Protein AF-A0A5C5TSF3-F1 (afdb_monomer_lite)

Organism: NCBI:txid2599615

pLDDT: mean 80.17, std 18.86, range [36.94, 98.0]

InterPro domains:
  IPR024467 Antitoxin Xre/MbcA/ParS-like, toxin-binding domain [PF09722] (2-36)

Sequence (67 aa):
MAARIVAGEAEARQWYRSEPIAGLGGRIALELLRSGHSPAVLDFLLDVLREEMQVAPGTARWQDRRS

Radius of gyration: 17.09 Å; chains: 1; bounding box: 23×17×62 Å

Secondary structure (DSSP, 8-state):
---SSS--HHHHHHHHHH-EEGGGTTEEHHHHHHTT-HHHHHHHHHHHHHHHHHH--------S---

Structure (mmCIF, N/CA/C/O backbone):
data_AF-A0A5C5TSF3-F1
#
_entry.id   AF-A0A5C5TSF3-F1
#
loop_
_atom_site.group_PDB
_atom_site.id
_atom_site.type_symbol
_atom_site.label_atom_id
_atom_site.label_alt_id
_atom_site.label_comp_id
_atom_site.label_asym_id
_atom_site.label_entity_id
_atom_site.label_seq_id
_atom_site.pdbx_PDB_ins_code
_atom_site.Cartn_x
_atom_site.Cartn_y
_atom_site.Cartn_z
_atom_site.occupancy
_atom_site.B_iso_or_equiv
_atom_site.auth_seq_id
_atom_site.auth_comp_id
_atom_site.auth_asym_id
_atom_site.auth_atom_id
_atom_site.pdbx_PDB_model_num
ATOM 1 N N . MET A 1 1 ? 2.253 9.328 -18.755 1.00 39.97 1 MET A N 1
ATOM 2 C CA . MET A 1 1 ? 3.142 9.363 -17.574 1.00 39.97 1 MET A CA 1
ATOM 3 C C . MET A 1 1 ? 3.379 7.915 -17.150 1.00 39.97 1 MET A C 1
ATOM 5 O O . MET A 1 1 ? 2.854 7.482 -16.143 1.00 39.97 1 MET A O 1
ATOM 9 N N . ALA A 1 2 ? 4.083 7.150 -17.993 1.00 36.94 2 ALA A N 1
ATOM 10 C CA . ALA A 1 2 ? 3.994 5.684 -18.073 1.00 36.94 2 ALA A CA 1
ATOM 11 C C . ALA A 1 2 ? 5.265 4.979 -17.553 1.00 36.94 2 ALA A C 1
ATOM 13 O O . ALA A 1 2 ? 5.975 4.335 -18.318 1.00 36.94 2 ALA A O 1
ATOM 14 N N . ALA A 1 3 ? 5.621 5.157 -16.276 1.00 41.66 3 ALA A N 1
ATOM 15 C CA . ALA A 1 3 ? 6.888 4.612 -15.761 1.00 41.66 3 ALA A CA 1
ATOM 16 C C . ALA A 1 3 ? 6.879 4.131 -14.299 1.00 41.66 3 ALA A C 1
ATOM 18 O O . ALA A 1 3 ? 7.947 4.008 -13.712 1.00 41.66 3 ALA A O 1
ATOM 19 N N . ARG A 1 4 ? 5.726 3.855 -13.670 1.00 53.75 4 ARG A N 1
ATOM 20 C CA . ARG A 1 4 ? 5.705 3.513 -12.226 1.00 53.75 4 ARG A CA 1
ATOM 21 C C . ARG A 1 4 ? 5.462 2.048 -11.871 1.00 53.75 4 ARG A C 1
ATOM 23 O O . ARG A 1 4 ? 5.370 1.742 -10.689 1.00 53.75 4 ARG A O 1
ATOM 30 N N . ILE A 1 5 ? 5.447 1.142 -12.849 1.00 53.75 5 ILE A N 1
ATOM 31 C CA . ILE A 1 5 ? 5.421 -0.309 -12.578 1.00 53.75 5 ILE A CA 1
ATOM 32 C C . ILE A 1 5 ? 6.822 -0.949 -12.702 1.00 53.75 5 ILE A C 1
ATOM 34 O O . ILE A 1 5 ? 7.059 -2.013 -12.142 1.00 53.75 5 ILE A O 1
ATOM 38 N N . VAL A 1 6 ? 7.801 -0.269 -13.317 1.00 53.91 6 VAL A N 1
ATOM 39 C CA . VAL A 1 6 ? 9.203 -0.740 -13.439 1.00 53.91 6 VAL A CA 1
ATOM 40 C C . VAL A 1 6 ? 10.120 -0.009 -12.451 1.00 53.91 6 VAL A C 1
ATOM 42 O O . VAL A 1 6 ? 11.192 0.473 -12.803 1.00 53.91 6 VAL A O 1
ATOM 45 N N . ALA A 1 7 ? 9.668 0.143 -11.211 1.00 63.72 7 ALA A N 1
ATOM 46 C CA . ALA A 1 7 ? 10.472 0.755 -10.164 1.00 63.72 7 ALA A CA 1
ATOM 47 C C . ALA A 1 7 ? 11.471 -0.273 -9.606 1.00 63.72 7 ALA A C 1
ATOM 49 O O . ALA A 1 7 ? 11.116 -1.433 -9.378 1.00 63.72 7 ALA A O 1
ATOM 50 N N . GLY A 1 8 ? 12.719 0.135 -9.372 1.00 78.00 8 GLY A N 1
ATOM 51 C CA . GLY A 1 8 ? 13.706 -0.730 -8.718 1.00 78.00 8 GLY A CA 1
ATOM 52 C C . GLY A 1 8 ? 13.274 -1.102 -7.292 1.00 78.00 8 GLY A C 1
ATOM 53 O O . GLY A 1 8 ? 12.448 -0.425 -6.681 1.00 78.00 8 GLY A O 1
ATOM 54 N N . GLU A 1 9 ? 13.861 -2.148 -6.704 1.00 84.25 9 GLU A N 1
ATOM 55 C CA . GLU A 1 9 ? 13.489 -2.617 -5.354 1.00 84.25 9 GLU A CA 1
ATOM 56 C C . GLU A 1 9 ? 13.543 -1.495 -4.290 1.00 84.25 9 GLU A C 1
ATOM 58 O O . GLU A 1 9 ? 12.723 -1.448 -3.370 1.00 84.25 9 GLU A O 1
ATOM 63 N N . ALA A 1 10 ? 14.490 -0.560 -4.423 1.00 87.44 10 ALA A N 1
ATOM 64 C CA . ALA A 1 10 ? 14.616 0.605 -3.548 1.00 87.44 10 ALA A CA 1
ATOM 65 C C . ALA A 1 10 ? 13.433 1.580 -3.678 1.00 87.44 10 ALA A C 1
ATOM 67 O O . ALA A 1 10 ? 12.882 2.014 -2.668 1.00 87.44 10 ALA A O 1
ATOM 68 N N . GLU A 1 11 ? 13.008 1.875 -4.903 1.00 86.06 11 GLU A N 1
ATOM 69 C CA . GLU A 1 11 ? 11.885 2.770 -5.191 1.00 86.06 11 GLU A CA 1
ATOM 70 C C . GLU A 1 11 ? 10.554 2.146 -4.760 1.00 86.06 11 GLU A C 1
ATOM 72 O O . GLU A 1 11 ? 9.732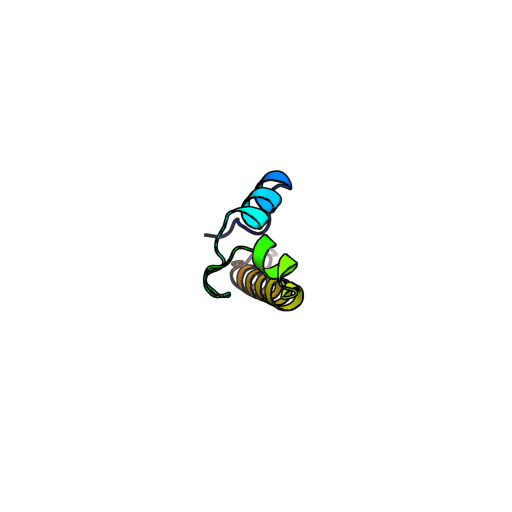 2.815 -4.133 1.00 86.06 11 GLU A O 1
ATOM 77 N N . ALA A 1 12 ? 10.368 0.842 -4.996 1.00 86.88 12 ALA A N 1
ATOM 78 C CA . ALA A 1 12 ? 9.204 0.106 -4.508 1.00 86.88 12 ALA A CA 1
ATOM 79 C C . ALA A 1 12 ? 9.123 0.143 -2.972 1.00 86.88 12 ALA A C 1
ATOM 81 O O . ALA A 1 12 ? 8.057 0.376 -2.396 1.00 86.88 12 ALA A O 1
ATOM 82 N N . ARG A 1 13 ? 10.266 -0.021 -2.289 1.00 90.31 13 ARG A N 1
ATOM 83 C CA . ARG A 1 13 ? 10.351 0.104 -0.826 1.00 90.31 13 ARG A CA 1
ATOM 84 C C . ARG A 1 13 ? 10.087 1.517 -0.325 1.00 90.31 13 ARG A C 1
ATOM 86 O O . ARG A 1 13 ? 9.514 1.656 0.755 1.00 90.31 13 ARG A O 1
ATOM 93 N N . GLN A 1 14 ? 10.532 2.538 -1.050 1.00 93.31 14 GLN A N 1
ATOM 94 C CA . GLN A 1 14 ? 10.246 3.926 -0.708 1.00 93.31 14 GLN A CA 1
ATOM 95 C C . GLN A 1 14 ? 8.746 4.187 -0.823 1.00 93.31 14 GLN A C 1
ATOM 97 O O . GLN A 1 14 ? 8.124 4.538 0.175 1.00 93.31 14 GLN A O 1
ATOM 102 N N . TRP A 1 15 ? 8.147 3.881 -1.977 1.00 92.50 15 TRP A N 1
ATOM 103 C CA . TRP A 1 15 ? 6.705 4.006 -2.188 1.00 92.50 15 TRP A CA 1
ATOM 104 C C . TRP A 1 15 ? 5.896 3.322 -1.085 1.00 92.50 15 TRP A C 1
ATOM 106 O O . TRP A 1 15 ? 5.052 3.952 -0.449 1.00 92.50 15 TRP A O 1
ATOM 116 N N . TYR A 1 16 ? 6.242 2.070 -0.774 1.00 93.12 16 TYR A N 1
ATOM 117 C CA . TYR A 1 16 ? 5.573 1.276 0.253 1.00 93.12 16 TYR A CA 1
ATOM 118 C C . TYR A 1 16 ? 5.533 1.962 1.634 1.00 93.12 16 TYR A C 1
ATOM 120 O O . TYR A 1 16 ? 4.600 1.743 2.412 1.00 93.12 16 TYR A O 1
ATOM 128 N N . ARG A 1 17 ? 6.538 2.789 1.956 1.00 96.31 17 ARG A N 1
ATOM 129 C CA . ARG A 1 17 ? 6.717 3.408 3.279 1.00 96.31 17 ARG A CA 1
ATOM 130 C C . ARG A 1 17 ? 6.387 4.892 3.348 1.00 96.31 17 ARG A C 1
ATOM 132 O O . ARG A 1 17 ? 6.290 5.392 4.464 1.00 96.31 17 ARG A O 1
ATOM 139 N N . SER A 1 18 ? 6.283 5.599 2.226 1.00 93.69 18 SER A N 1
ATOM 140 C CA . SER A 1 18 ? 6.205 7.064 2.259 1.00 93.69 18 SER A CA 1
ATOM 141 C C . SER A 1 18 ? 5.178 7.686 1.330 1.00 93.69 18 SER A C 1
ATOM 143 O O . SER A 1 18 ? 4.892 8.863 1.507 1.00 93.69 18 SER A O 1
ATOM 145 N N . GLU A 1 19 ? 4.632 6.952 0.361 1.00 94.25 19 GLU A N 1
ATOM 146 C CA . GLU A 1 19 ? 3.764 7.546 -0.660 1.00 94.25 19 GLU A CA 1
ATOM 147 C C . GLU A 1 19 ? 2.279 7.298 -0.343 1.00 94.25 19 GLU A C 1
ATOM 149 O O . GLU A 1 19 ? 1.844 6.140 -0.307 1.00 94.25 19 GLU A O 1
ATOM 154 N N . PRO A 1 20 ? 1.485 8.359 -0.102 1.00 95.31 20 PRO A N 1
ATOM 155 C CA . PRO A 1 20 ? 0.044 8.257 0.099 1.00 95.31 20 PRO A CA 1
ATOM 156 C C . PRO A 1 20 ? -0.676 7.674 -1.117 1.00 95.31 20 PRO A C 1
ATOM 158 O O . PRO A 1 20 ? -0.477 8.116 -2.249 1.00 95.31 20 PRO A O 1
ATOM 161 N N . ILE A 1 21 ? -1.588 6.732 -0.884 1.00 93.50 21 ILE A N 1
ATOM 162 C CA . ILE A 1 21 ? -2.444 6.174 -1.930 1.00 93.50 21 ILE A CA 1
ATOM 163 C C . ILE A 1 21 ? -3.780 6.916 -1.903 1.00 93.50 21 ILE A C 1
ATOM 165 O O . ILE A 1 21 ? -4.620 6.683 -1.033 1.00 93.50 21 ILE A O 1
ATOM 169 N N . ALA A 1 22 ? -3.989 7.817 -2.866 1.00 91.00 22 ALA A N 1
ATOM 170 C CA . ALA A 1 22 ? -5.196 8.647 -2.932 1.00 91.00 22 ALA A CA 1
ATOM 171 C C . ALA A 1 22 ? -6.491 7.811 -2.951 1.00 91.00 22 ALA A C 1
ATOM 173 O O . ALA A 1 22 ? -7.425 8.112 -2.209 1.00 91.00 22 ALA A O 1
ATOM 174 N N . GLY A 1 23 ? -6.514 6.711 -3.714 1.00 89.12 23 GLY A N 1
ATOM 175 C CA . GLY A 1 23 ? -7.658 5.791 -3.793 1.00 89.12 23 GLY A CA 1
ATOM 176 C C . GLY A 1 23 ? -7.953 5.012 -2.504 1.00 89.12 23 GLY A C 1
ATOM 177 O O . GLY A 1 23 ? -9.015 4.411 -2.392 1.00 89.12 23 GLY A O 1
ATOM 178 N N . LEU A 1 24 ? -7.051 5.044 -1.517 1.00 93.44 24 LEU A N 1
ATOM 179 C CA . LEU A 1 24 ? -7.178 4.347 -0.231 1.00 93.44 24 LEU A CA 1
ATOM 180 C C . LEU A 1 24 ? -7.149 5.338 0.946 1.00 93.44 24 LEU A C 1
ATOM 182 O O . LEU A 1 24 ? -6.539 5.089 1.988 1.00 93.44 24 LEU A O 1
ATOM 186 N N . GLY A 1 25 ? -7.794 6.494 0.766 1.00 94.06 25 GLY A N 1
ATOM 187 C CA . GLY A 1 25 ? -7.960 7.502 1.817 1.00 94.06 25 GLY A CA 1
ATOM 188 C C . GLY A 1 25 ? -6.680 8.263 2.168 1.00 94.06 25 GLY A C 1
ATOM 189 O O . GLY A 1 25 ? -6.573 8.793 3.270 1.00 94.06 25 GLY A O 1
ATOM 190 N N . GLY A 1 26 ? -5.693 8.292 1.266 1.00 95.06 26 GLY A N 1
ATOM 191 C CA . GLY A 1 26 ? -4.433 9.010 1.475 1.00 95.06 26 GLY A CA 1
ATOM 192 C C . GLY A 1 26 ? -3.479 8.333 2.463 1.00 95.06 26 GLY A C 1
ATOM 193 O O . GLY A 1 26 ? -2.530 8.961 2.922 1.00 95.06 26 GLY A O 1
ATOM 194 N N . ARG A 1 27 ? -3.707 7.061 2.799 1.00 96.38 27 ARG A N 1
ATOM 195 C CA . ARG A 1 27 ? -2.801 6.279 3.652 1.00 96.38 27 ARG A CA 1
ATOM 196 C C . ARG A 1 27 ? -1.679 5.654 2.835 1.00 96.38 27 ARG A C 1
ATOM 198 O O . ARG A 1 27 ? -1.851 5.366 1.650 1.00 96.38 27 ARG A O 1
ATOM 205 N N . ILE A 1 28 ? -0.542 5.403 3.478 1.00 97.25 28 ILE A N 1
ATOM 206 C CA . ILE A 1 28 ? 0.568 4.670 2.856 1.00 97.25 28 ILE A CA 1
ATOM 207 C C . ILE A 1 28 ? 0.333 3.152 2.927 1.00 97.25 28 ILE A C 1
ATOM 209 O O . ILE A 1 28 ? -0.339 2.649 3.835 1.00 97.25 28 ILE A O 1
ATOM 213 N N . ALA A 1 29 ? 0.939 2.394 2.010 1.00 96.44 29 ALA A N 1
ATOM 214 C CA . ALA A 1 29 ? 0.770 0.939 1.938 1.00 96.44 29 ALA A CA 1
ATOM 215 C C . ALA A 1 29 ? 1.170 0.215 3.240 1.00 96.44 29 ALA A C 1
ATOM 217 O O . ALA A 1 29 ? 0.457 -0.682 3.691 1.00 96.44 29 ALA A O 1
ATOM 218 N N . LEU A 1 30 ? 2.268 0.630 3.886 1.00 97.81 30 LEU A N 1
ATOM 219 C CA . LEU A 1 30 ? 2.715 0.054 5.161 1.00 97.81 30 LEU A CA 1
ATOM 220 C C . LEU A 1 30 ? 1.663 0.178 6.275 1.00 97.81 30 LEU A C 1
ATOM 222 O O . LEU A 1 30 ? 1.476 -0.756 7.056 1.00 97.81 30 LEU A O 1
ATOM 226 N N . GLU A 1 31 ? 0.987 1.319 6.374 1.00 98.00 31 GLU A N 1
ATOM 227 C CA . GLU A 1 31 ? -0.055 1.533 7.380 1.00 98.00 31 GLU A CA 1
ATOM 228 C C . GLU A 1 31 ? -1.265 0.638 7.124 1.00 98.00 31 GLU A C 1
ATOM 230 O O . GLU A 1 31 ? -1.795 0.034 8.054 1.00 98.00 31 GLU A O 1
ATOM 235 N N . LEU A 1 32 ? -1.678 0.527 5.861 1.00 97.69 32 LEU A N 1
ATOM 236 C CA . LEU A 1 32 ? -2.797 -0.315 5.451 1.00 97.69 32 LEU A CA 1
ATOM 237 C C . LEU A 1 32 ? -2.515 -1.793 5.751 1.00 97.69 32 LEU A C 1
ATOM 239 O O . LEU A 1 32 ? -3.362 -2.458 6.350 1.00 97.69 32 LEU A O 1
ATOM 243 N N . LEU A 1 33 ? -1.307 -2.279 5.444 1.00 96.88 33 LEU A N 1
ATOM 244 C CA . LEU A 1 33 ? -0.878 -3.642 5.779 1.00 96.88 33 LEU A CA 1
ATOM 245 C C . LEU A 1 33 ? -0.906 -3.893 7.290 1.00 96.88 33 LEU A C 1
ATOM 247 O O . LEU A 1 33 ? -1.464 -4.891 7.743 1.00 96.88 33 LEU A O 1
ATOM 251 N N . ARG A 1 34 ? -0.350 -2.971 8.084 1.00 97.25 34 ARG A N 1
ATOM 252 C CA . ARG A 1 34 ? -0.349 -3.080 9.553 1.00 97.25 34 ARG A CA 1
ATOM 253 C C . ARG A 1 34 ? -1.753 -3.081 10.151 1.00 97.25 34 ARG A C 1
ATOM 255 O O . ARG A 1 34 ? -1.961 -3.676 11.200 1.00 97.25 34 ARG A O 1
ATOM 262 N N . SER A 1 35 ? -2.708 -2.438 9.487 1.00 96.88 35 SER A N 1
ATOM 263 C CA . SER A 1 35 ? -4.114 -2.428 9.888 1.00 96.88 35 SER A CA 1
ATOM 264 C C . SER A 1 35 ? -4.934 -3.582 9.295 1.00 96.88 35 SER A C 1
A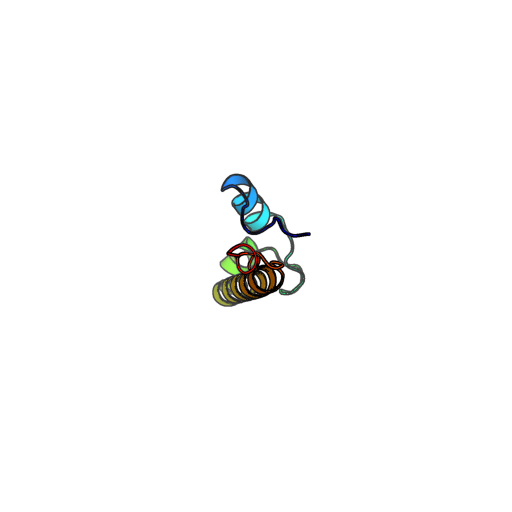TOM 266 O O . SER A 1 35 ? -6.154 -3.541 9.397 1.00 96.88 35 SER A O 1
ATOM 268 N N . GLY A 1 36 ? -4.323 -4.571 8.632 1.00 97.56 36 GLY A N 1
ATOM 269 C CA . GLY A 1 36 ? -5.032 -5.728 8.066 1.00 97.56 36 GLY A CA 1
ATOM 270 C C . GLY A 1 36 ? -5.749 -5.476 6.734 1.00 97.56 36 GLY A C 1
ATOM 271 O O . GLY A 1 36 ? -6.533 -6.309 6.297 1.00 97.56 36 GLY A O 1
ATOM 272 N N . HIS A 1 37 ? -5.472 -4.357 6.062 1.00 96.94 37 HIS A N 1
ATOM 273 C CA . HIS A 1 37 ? -6.091 -3.979 4.784 1.00 96.94 37 HIS A CA 1
ATOM 274 C C . HIS A 1 37 ? -5.230 -4.384 3.575 1.00 96.94 37 HIS A C 1
ATOM 276 O O . HIS A 1 37 ? -5.304 -3.766 2.515 1.00 96.94 37 HIS A O 1
ATOM 282 N N . SER A 1 38 ? -4.395 -5.417 3.719 1.00 94.44 38 SER A N 1
ATOM 283 C CA . SER A 1 38 ? -3.522 -5.912 2.647 1.00 94.44 38 SER A CA 1
ATOM 284 C C . SER A 1 38 ? -4.265 -6.256 1.346 1.00 94.44 38 SER A C 1
ATOM 286 O O . SER A 1 38 ? -3.732 -5.914 0.291 1.00 94.44 38 SER A O 1
ATOM 288 N N . PRO A 1 39 ? -5.477 -6.863 1.369 1.00 97.25 39 PRO A N 1
ATOM 289 C CA . PRO A 1 39 ? -6.227 -7.127 0.139 1.00 97.25 39 PRO A CA 1
ATOM 290 C C . PRO A 1 39 ? -6.540 -5.858 -0.662 1.00 97.25 39 PRO A C 1
ATOM 292 O O . PRO A 1 39 ? -6.305 -5.828 -1.861 1.00 97.25 39 PRO A O 1
ATOM 295 N N . ALA A 1 40 ? -6.940 -4.768 0.002 1.00 94.88 40 ALA A N 1
ATOM 296 C CA . ALA A 1 40 ? -7.266 -3.509 -0.672 1.00 94.88 40 ALA A CA 1
ATOM 297 C C . ALA A 1 40 ? -6.049 -2.871 -1.368 1.00 94.88 40 ALA A C 1
ATOM 299 O O . ALA A 1 40 ? -6.180 -2.249 -2.419 1.00 94.88 40 ALA A O 1
ATOM 300 N N . VAL A 1 41 ? -4.851 -3.035 -0.795 1.00 94.12 41 VAL A N 1
ATOM 301 C CA . VAL A 1 41 ? -3.602 -2.582 -1.430 1.00 94.12 41 VAL A CA 1
ATOM 302 C C . VAL A 1 41 ? -3.280 -3.426 -2.664 1.00 94.12 41 VAL A C 1
ATOM 304 O O . VAL A 1 41 ? -2.831 -2.881 -3.669 1.00 94.12 41 VAL A O 1
ATOM 307 N N . LEU A 1 42 ? -3.510 -4.742 -2.605 1.00 94.12 42 LEU A N 1
ATOM 308 C CA . LEU A 1 42 ? -3.300 -5.631 -3.748 1.00 94.12 42 LEU A CA 1
ATOM 309 C C . LEU A 1 42 ? -4.270 -5.310 -4.889 1.00 94.12 42 LEU A C 1
ATOM 311 O O . LEU A 1 42 ? -3.826 -5.166 -6.025 1.00 94.12 42 LEU A O 1
ATOM 315 N N . ASP A 1 43 ? -5.554 -5.142 -4.579 1.00 95.44 43 ASP A N 1
ATOM 316 C CA . ASP A 1 43 ? -6.580 -4.792 -5.564 1.00 95.44 43 ASP A CA 1
ATOM 317 C C . ASP A 1 43 ? -6.240 -3.469 -6.263 1.00 95.44 43 ASP A C 1
ATO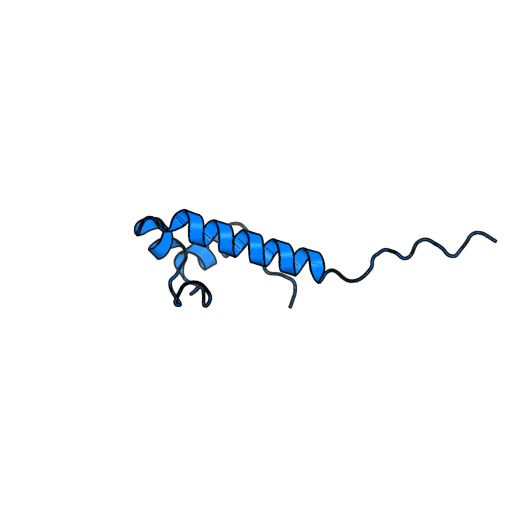M 319 O O . ASP A 1 43 ? -6.220 -3.407 -7.491 1.00 95.44 43 ASP A O 1
ATOM 323 N N . PHE A 1 44 ? -5.832 -2.448 -5.498 1.00 92.88 44 PHE A N 1
ATOM 324 C CA . PHE A 1 44 ? -5.358 -1.177 -6.051 1.00 92.88 44 PHE A CA 1
ATOM 32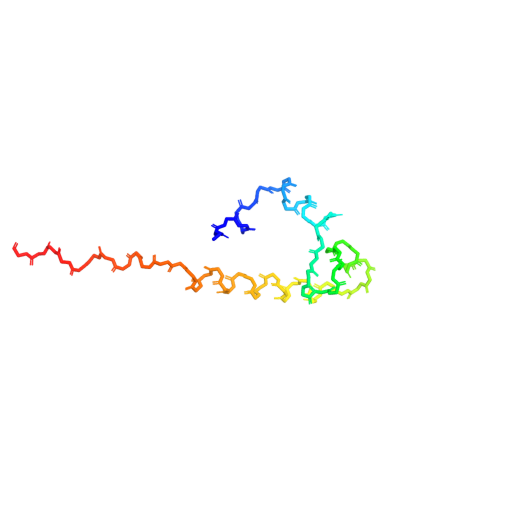5 C C . PHE A 1 44 ? -4.194 -1.359 -7.041 1.00 92.88 44 PHE A C 1
ATOM 327 O O . PHE A 1 44 ? -4.203 -0.782 -8.127 1.00 92.88 44 PHE A O 1
ATOM 334 N N . LEU A 1 45 ? -3.187 -2.168 -6.695 1.00 91.50 45 LEU A N 1
ATOM 335 C CA . LEU A 1 45 ? -2.040 -2.413 -7.578 1.00 91.50 45 LEU A CA 1
ATOM 336 C C . LEU A 1 45 ? -2.438 -3.160 -8.859 1.00 91.50 45 LEU A C 1
ATOM 338 O O . LEU A 1 45 ? -1.879 -2.888 -9.922 1.00 91.50 45 LEU A O 1
ATOM 342 N N . LEU A 1 46 ? -3.394 -4.087 -8.769 1.00 91.50 46 LEU A N 1
ATOM 343 C CA . LEU A 1 46 ? -3.918 -4.815 -9.925 1.00 91.50 46 LEU A CA 1
ATOM 344 C C . LEU A 1 46 ? -4.713 -3.903 -10.864 1.00 91.50 46 LEU A C 1
ATOM 346 O O . LEU A 1 46 ? -4.593 -4.041 -12.082 1.00 91.50 46 LEU A O 1
ATOM 350 N N . ASP A 1 47 ? -5.487 -2.966 -10.320 1.00 90.88 47 ASP A N 1
ATOM 351 C CA . ASP A 1 47 ? -6.224 -1.987 -11.117 1.00 90.88 47 ASP A CA 1
ATOM 352 C C . ASP A 1 47 ? -5.272 -1.043 -11.855 1.00 90.88 47 ASP A C 1
ATOM 354 O O . ASP A 1 47 ? -5.381 -0.900 -13.074 1.00 90.88 47 ASP A O 1
ATOM 358 N N . VAL A 1 48 ? -4.258 -0.513 -11.163 1.00 87.56 48 VAL A N 1
ATOM 359 C CA . VAL A 1 48 ? -3.203 0.302 -11.788 1.00 87.56 48 VAL A CA 1
ATOM 360 C C . VAL A 1 48 ? -2.486 -0.477 -12.893 1.00 87.56 48 VAL A C 1
ATOM 362 O O . VAL A 1 48 ? -2.284 0.043 -13.988 1.00 87.56 48 VAL A O 1
ATOM 365 N N . LEU A 1 49 ? -2.134 -1.746 -12.653 1.00 86.06 49 LEU A N 1
ATOM 366 C CA . LEU A 1 49 ? -1.514 -2.590 -13.678 1.00 86.06 49 LEU A CA 1
ATOM 367 C C . LEU A 1 49 ? -2.416 -2.755 -14.905 1.00 86.06 49 LEU A C 1
ATOM 369 O O . LEU A 1 49 ? -1.936 -2.668 -16.036 1.00 86.06 49 LEU A O 1
ATOM 373 N N . ARG A 1 50 ? -3.716 -2.981 -14.696 1.00 86.69 50 ARG A N 1
ATOM 374 C CA . ARG A 1 50 ? -4.686 -3.125 -15.785 1.00 86.69 50 ARG A CA 1
ATOM 375 C C . ARG A 1 50 ? -4.778 -1.851 -16.622 1.00 86.69 50 ARG A C 1
ATOM 377 O O . ARG A 1 50 ? -4.788 -1.948 -17.846 1.00 86.69 50 ARG A O 1
ATOM 384 N N . GLU A 1 51 ? -4.831 -0.687 -15.983 1.00 85.44 51 GLU A N 1
ATOM 385 C CA . GLU A 1 51 ? -4.867 0.610 -16.665 1.00 85.44 51 GLU A CA 1
ATOM 386 C C . GLU A 1 51 ? -3.599 0.844 -17.494 1.00 85.44 51 GLU A C 1
ATOM 388 O O . GLU A 1 51 ? -3.682 1.129 -18.689 1.00 85.44 51 GLU A O 1
ATOM 393 N N . GLU A 1 52 ? -2.419 0.630 -16.912 1.00 81.25 52 GLU A N 1
ATOM 394 C CA . GLU A 1 52 ? -1.143 0.803 -17.618 1.00 81.25 52 GLU A CA 1
ATOM 395 C C . GLU A 1 52 ? -1.017 -0.142 -18.827 1.00 81.25 52 GLU A C 1
ATOM 397 O O . GLU A 1 52 ? -0.530 0.257 -19.888 1.00 81.25 52 GLU A O 1
ATOM 402 N N . MET A 1 53 ? -1.518 -1.378 -18.716 1.00 78.81 53 MET A N 1
ATOM 403 C CA . MET A 1 53 ? -1.553 -2.324 -19.837 1.00 78.81 53 MET A CA 1
ATOM 404 C C . MET A 1 53 ? -2.494 -1.893 -20.972 1.00 78.81 53 MET A C 1
ATOM 406 O O . MET A 1 53 ? -2.241 -2.231 -22.127 1.00 78.81 53 MET A O 1
ATOM 410 N N . GLN A 1 54 ? -3.569 -1.160 -20.674 1.00 77.19 54 GLN A N 1
ATOM 411 C CA . GLN A 1 54 ? -4.511 -0.657 -21.682 1.00 77.19 54 GLN A CA 1
ATOM 412 C C . GLN A 1 54 ? -4.012 0.614 -22.380 1.00 77.19 54 GLN A C 1
ATOM 414 O O . GLN A 1 54 ? -4.377 0.872 -23.526 1.00 77.19 54 GLN A O 1
ATOM 419 N N . VAL A 1 55 ? -3.170 1.404 -21.710 1.00 64.19 55 VAL A N 1
ATOM 420 C CA . VAL A 1 55 ? -2.637 2.675 -22.229 1.00 64.19 55 VAL A CA 1
ATOM 421 C C . VAL A 1 55 ? -1.454 2.471 -23.189 1.00 64.19 55 VAL A C 1
ATOM 423 O O . VAL A 1 55 ? -1.092 3.402 -23.909 1.00 64.19 55 VAL A O 1
ATOM 426 N N . ALA A 1 56 ? -0.874 1.267 -23.270 1.00 57.69 56 ALA A N 1
ATOM 427 C CA . ALA A 1 56 ? 0.214 0.948 -24.197 1.00 57.69 56 ALA A CA 1
ATOM 428 C C . ALA A 1 56 ? -0.202 1.159 -25.678 1.00 57.69 56 ALA A C 1
ATOM 430 O O . ALA A 1 56 ? -0.983 0.369 -26.217 1.00 57.69 56 ALA A O 1
ATOM 431 N N . PRO A 1 57 ? 0.319 2.185 -26.388 1.00 52.09 57 PRO A N 1
ATOM 432 C CA . PRO A 1 57 ? -0.055 2.435 -27.774 1.00 52.09 57 PRO A CA 1
ATOM 433 C C . PRO A 1 57 ? 0.648 1.446 -28.712 1.00 52.09 57 PRO A C 1
ATOM 435 O O . PRO A 1 57 ? 1.862 1.269 -28.648 1.00 52.09 57 PRO A O 1
ATOM 438 N N . GLY A 1 58 ? -0.138 0.852 -29.612 1.00 56.50 58 GLY A N 1
ATOM 439 C CA . GLY A 1 58 ? 0.240 0.128 -30.830 1.00 56.50 58 GLY A CA 1
ATOM 440 C C . GLY A 1 58 ? 1.725 -0.133 -31.119 1.00 56.50 58 GLY A C 1
ATOM 441 O O . GLY A 1 58 ? 2.397 0.677 -31.750 1.00 56.50 58 GLY A O 1
ATOM 442 N N . THR A 1 59 ? 2.171 -1.364 -30.866 1.00 55.00 59 THR A N 1
ATOM 443 C CA . THR A 1 59 ? 3.238 -2.021 -31.649 1.00 55.00 59 THR A CA 1
ATOM 444 C C . THR A 1 59 ? 2.680 -3.045 -32.646 1.00 55.00 59 THR A C 1
ATOM 446 O O . THR A 1 59 ? 3.416 -3.854 -33.207 1.00 55.00 59 THR A O 1
ATOM 449 N N . ALA A 1 60 ? 1.384 -2.966 -32.965 1.00 52.41 60 ALA A N 1
ATOM 450 C CA . ALA A 1 60 ? 0.810 -3.611 -34.142 1.00 52.41 60 ALA A CA 1
ATOM 451 C C . ALA A 1 60 ? 1.117 -2.776 -35.401 1.00 52.41 60 ALA A C 1
ATOM 453 O O . ALA A 1 60 ? 0.235 -2.158 -35.990 1.00 52.41 60 ALA A O 1
ATOM 454 N N . ARG A 1 61 ? 2.387 -2.732 -35.822 1.00 48.69 61 ARG A N 1
ATOM 455 C CA . ARG A 1 61 ? 2.764 -2.248 -37.16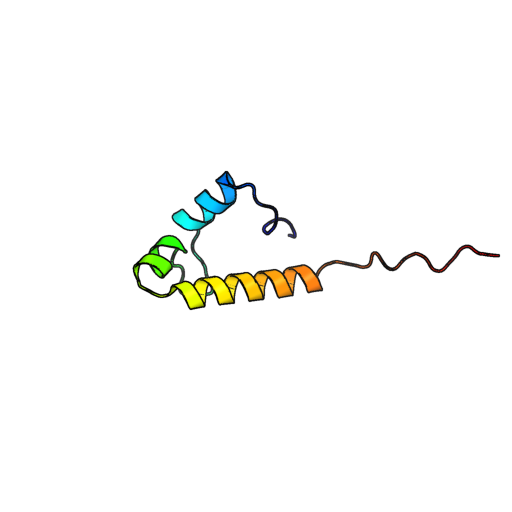1 1.00 48.69 61 ARG A CA 1
ATOM 456 C C . ARG A 1 61 ? 3.758 -3.195 -37.824 1.00 48.69 61 ARG A C 1
ATOM 458 O O . ARG A 1 61 ? 4.903 -2.841 -38.064 1.00 48.69 61 ARG A O 1
ATOM 465 N N . TRP A 1 62 ? 3.285 -4.395 -38.150 1.00 52.19 62 TRP A N 1
ATOM 466 C CA . TRP A 1 62 ? 3.975 -5.321 -39.055 1.00 52.19 62 TRP A CA 1
ATOM 467 C C . TRP A 1 62 ? 2.992 -5.959 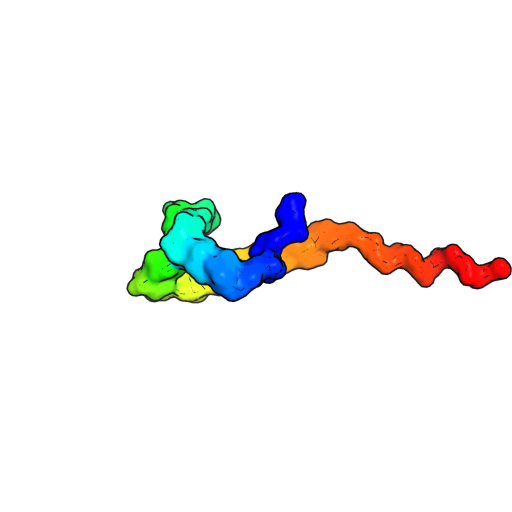-40.042 1.00 52.19 62 TRP A C 1
ATOM 469 O O . TRP A 1 62 ? 2.919 -7.175 -40.161 1.00 52.19 62 TRP A O 1
ATOM 479 N N . GLN A 1 63 ? 2.212 -5.140 -40.748 1.00 55.44 63 GLN A N 1
ATOM 480 C CA . GLN A 1 63 ? 1.453 -5.572 -41.928 1.00 55.44 63 GLN A CA 1
ATOM 481 C C . GLN A 1 63 ? 1.462 -4.463 -42.982 1.00 55.44 63 GLN A C 1
ATOM 483 O O . GLN A 1 63 ? 0.421 -3.918 -43.304 1.00 55.44 63 GLN A O 1
ATOM 488 N N . ASP A 1 64 ? 2.646 -4.077 -43.466 1.00 51.81 64 ASP A N 1
ATOM 489 C CA . ASP A 1 64 ? 2.764 -3.546 -44.832 1.00 51.81 64 ASP A CA 1
ATOM 490 C C . ASP A 1 64 ? 4.233 -3.472 -45.271 1.00 51.81 64 ASP A C 1
ATOM 492 O O . ASP A 1 64 ? 4.935 -2.488 -45.030 1.00 51.81 64 ASP A O 1
ATOM 496 N N . ARG A 1 65 ? 4.736 -4.580 -45.824 1.00 50.91 65 ARG A N 1
ATOM 497 C CA . ARG A 1 65 ? 5.842 -4.627 -46.802 1.00 50.91 65 ARG A CA 1
ATOM 498 C C . ARG A 1 65 ? 6.109 -6.076 -47.216 1.00 50.91 65 ARG A C 1
ATOM 500 O O . ARG A 1 65 ? 7.127 -6.676 -46.885 1.00 50.91 65 ARG A O 1
ATOM 507 N N . ARG A 1 66 ? 5.149 -6.660 -47.929 1.00 51.44 66 ARG A N 1
ATOM 508 C CA . ARG A 1 66 ? 5.416 -7.739 -48.884 1.00 51.44 66 ARG A CA 1
ATOM 509 C C . ARG A 1 66 ? 4.655 -7.415 -50.161 1.00 51.44 66 ARG A C 1
ATOM 511 O O . ARG A 1 66 ? 3.492 -7.771 -50.304 1.00 51.44 66 ARG A O 1
ATOM 518 N N . SER A 1 67 ? 5.311 -6.681 -51.046 1.00 62.94 67 SER A N 1
ATOM 519 C CA . SER A 1 67 ? 5.036 -6.615 -52.481 1.00 62.94 67 SER A CA 1
ATOM 520 C C . SER A 1 67 ? 6.347 -6.281 -53.169 1.00 62.94 67 SER A C 1
ATOM 522 O O . SER A 1 67 ? 7.053 -5.395 -52.636 1.00 62.94 67 SER A O 1
#

Foldseek 3Di:
DQDPVPDPPVVVVCQQPPFFDVVVVRDHNVVCVVVVNNVVVVVVVVVVVVVSVVPDDDPPDDPDDDD